Protein AF-A0A959I9L7-F1 (afdb_monomer_lite)

pLDDT: mean 71.43, std 15.75, range [35.56, 90.69]

Sequence (89 aa):
KVLGASVFQITAMLSREFLKLVLLSLFIALPLGWYLMDRWLEDFAYRVNVPWWAFVLAGSLALTLAIFTVSFQSIKAALTDPVKSLKRE

Foldseek 3Di:
DVDPQPLVNVLVVVLVVLVVVLVVCLVVCLVVVVVVLVVVQVPDPDRDDDDPVVSVVVSVVSVVVSVVVSVVVSVVVSVPDPPPVVPDD

Structure (mmCIF, N/CA/C/O backbone):
data_AF-A0A959I9L7-F1
#
_entry.id   AF-A0A959I9L7-F1
#
loop_
_atom_site.group_PDB
_atom_site.id
_atom_site.type_symbol
_atom_site.label_atom_id
_atom_site.label_alt_id
_atom_site.label_comp_id
_atom_site.label_asym_id
_atom_site.label_entity_id
_atom_site.label_seq_id
_atom_site.pdbx_PDB_ins_code
_atom_site.Cartn_x
_atom_site.Cartn_y
_atom_site.Cartn_z
_atom_site.occupancy
_atom_site.B_iso_or_equiv
_atom_site.auth_seq_id
_atom_site.auth_comp_id
_atom_site.auth_asym_id
_atom_site.auth_atom_id
_atom_site.pdbx_PDB_model_num
ATOM 1 N N . LYS A 1 1 ? -23.568 8.033 28.704 1.00 47.66 1 LYS A N 1
ATOM 2 C CA . LYS A 1 1 ? -23.549 9.516 28.641 1.00 47.66 1 LYS A CA 1
ATOM 3 C C . LYS A 1 1 ? -22.740 10.067 29.818 1.00 47.66 1 LYS A C 1
ATOM 5 O O . LYS A 1 1 ? -23.333 10.384 30.835 1.00 47.66 1 LYS A O 1
ATOM 10 N N . VAL A 1 2 ? -21.418 10.194 29.670 1.00 35.56 2 VAL A N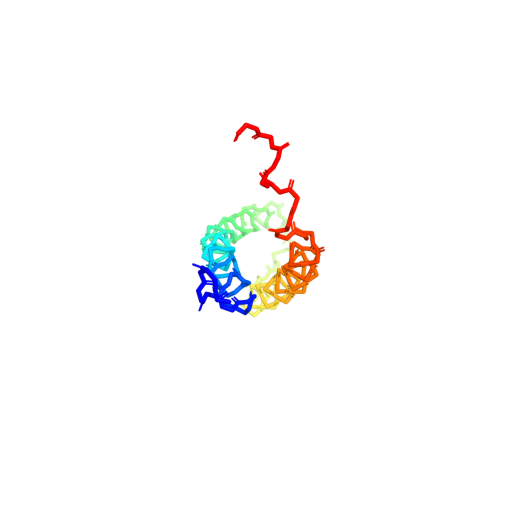 1
ATOM 11 C CA . VAL A 1 2 ? -20.696 11.334 30.285 1.00 35.56 2 VAL A CA 1
ATOM 12 C C . VAL A 1 2 ? -19.778 12.015 29.262 1.00 35.56 2 VAL A C 1
ATOM 14 O O . VAL A 1 2 ? -19.579 13.213 29.341 1.00 35.56 2 VAL A O 1
ATOM 17 N N . LEU A 1 3 ? -19.412 11.338 28.171 1.00 38.09 3 LEU A N 1
ATOM 18 C CA . LEU A 1 3 ? -19.161 11.982 26.880 1.00 38.09 3 LEU A CA 1
ATOM 19 C C . LEU A 1 3 ? -19.920 11.168 25.837 1.00 38.09 3 LEU A C 1
ATOM 21 O O . LEU A 1 3 ? -19.662 9.983 25.656 1.00 38.09 3 LEU A O 1
ATOM 25 N N . GLY A 1 4 ? -20.962 11.747 25.249 1.00 47.53 4 GLY A N 1
ATOM 26 C CA . GLY A 1 4 ? -21.864 11.081 24.305 1.00 47.53 4 GLY A CA 1
ATOM 27 C C . GLY A 1 4 ? -21.240 10.801 22.939 1.00 47.53 4 GLY A C 1
ATOM 28 O O . GLY A 1 4 ? -21.938 10.941 21.943 1.00 47.53 4 GLY A O 1
ATOM 29 N N . ALA A 1 5 ? -19.957 10.443 22.887 1.00 53.97 5 ALA A N 1
ATOM 30 C CA . ALA A 1 5 ? -19.319 9.981 21.670 1.00 53.97 5 ALA A CA 1
ATOM 31 C C . ALA A 1 5 ? -19.476 8.460 21.585 1.00 53.97 5 ALA A C 1
ATOM 33 O O . ALA A 1 5 ? -19.059 7.733 22.487 1.00 53.97 5 ALA A O 1
ATOM 34 N N . SER A 1 6 ? -20.141 7.968 20.542 1.00 61.62 6 SER A N 1
ATOM 35 C CA . SER A 1 6 ? -20.284 6.527 20.333 1.00 61.62 6 SER A CA 1
ATOM 36 C C . SER A 1 6 ? -18.905 5.899 20.092 1.00 61.62 6 SER A C 1
ATOM 38 O O . SER A 1 6 ? -18.021 6.538 19.525 1.00 61.62 6 SER A O 1
ATOM 40 N N . VAL A 1 7 ? -18.715 4.628 20.465 1.00 62.84 7 VAL A N 1
ATOM 41 C CA . VAL A 1 7 ? -17.514 3.846 20.090 1.00 62.84 7 VAL A CA 1
ATOM 42 C C . VAL A 1 7 ? -17.236 3.988 18.585 1.00 62.84 7 VAL A C 1
ATOM 44 O O . VAL A 1 7 ? -16.099 4.167 18.170 1.00 62.84 7 VAL A O 1
ATOM 47 N N . PHE A 1 8 ? -18.304 4.066 17.786 1.00 61.06 8 PHE A N 1
ATOM 48 C CA . PHE A 1 8 ? -18.265 4.334 16.353 1.00 61.06 8 PHE A CA 1
ATOM 49 C C . PHE A 1 8 ? -17.591 5.667 15.976 1.00 61.06 8 PHE A C 1
ATOM 51 O O . PHE A 1 8 ? -16.860 5.709 14.994 1.00 61.06 8 PHE A O 1
ATOM 58 N N . GLN A 1 9 ? -17.778 6.750 16.740 1.00 63.12 9 GLN A N 1
ATOM 59 C CA . GLN A 1 9 ? -17.095 8.030 16.495 1.00 63.12 9 GLN A CA 1
ATOM 60 C C . GLN A 1 9 ? -15.594 7.962 16.787 1.00 63.12 9 GLN A C 1
ATOM 62 O O . GLN A 1 9 ? -14.813 8.528 16.024 1.00 63.12 9 GLN A O 1
ATOM 67 N N . ILE A 1 10 ? -15.183 7.250 17.841 1.00 67.25 10 ILE A N 1
ATOM 68 C CA . ILE A 1 10 ? -13.761 7.069 18.178 1.00 67.25 10 ILE A CA 1
ATOM 69 C C . ILE A 1 10 ? -13.079 6.227 17.092 1.00 67.25 10 ILE A C 1
ATOM 71 O O . ILE A 1 10 ? -12.042 6.617 16.554 1.00 67.25 10 ILE A O 1
ATOM 75 N N . THR A 1 11 ? -13.706 5.117 16.695 1.00 65.50 11 THR A N 1
ATOM 76 C CA . THR A 1 11 ? -13.227 4.256 15.607 1.00 65.50 11 THR A CA 1
ATOM 77 C C . THR A 1 11 ? -13.183 5.001 14.267 1.00 65.50 11 THR A C 1
ATOM 79 O O . THR A 1 11 ? -12.211 4.873 13.523 1.00 65.50 11 THR A O 1
ATOM 82 N N . ALA A 1 12 ? -14.188 5.829 13.964 1.00 68.06 12 ALA A N 1
ATOM 83 C CA . ALA A 1 12 ? -14.224 6.621 12.736 1.00 68.06 12 ALA A CA 1
ATOM 84 C C . ALA A 1 12 ? -13.140 7.710 12.703 1.00 68.06 12 ALA A C 1
ATOM 86 O O . ALA A 1 12 ? -12.512 7.896 11.661 1.00 68.06 12 ALA A O 1
ATOM 87 N N . MET A 1 13 ? -12.885 8.410 13.816 1.00 70.12 13 MET A N 1
ATOM 88 C CA . MET A 1 13 ? -11.795 9.392 13.896 1.00 70.12 13 MET A CA 1
ATOM 89 C C . MET A 1 13 ? -10.429 8.734 13.680 1.00 70.12 13 MET A C 1
ATOM 91 O O . MET A 1 13 ? -9.685 9.173 12.802 1.00 70.12 13 MET A O 1
ATOM 95 N N . LEU A 1 14 ? -10.146 7.640 14.394 1.00 71.31 14 LEU A N 1
ATOM 96 C CA . LEU A 1 14 ? -8.879 6.911 14.283 1.00 71.31 14 LEU A CA 1
ATOM 97 C C . LEU A 1 14 ? -8.664 6.348 12.869 1.00 71.31 14 LEU A C 1
ATOM 99 O O . LEU A 1 14 ? -7.587 6.483 12.287 1.00 71.31 14 LEU A O 1
ATOM 103 N N . SER A 1 15 ? -9.707 5.755 12.281 1.00 71.50 15 SER A N 1
ATOM 104 C CA . SER A 1 15 ? -9.658 5.240 10.911 1.00 71.50 15 SER A CA 1
ATOM 105 C C . SER A 1 15 ? -9.386 6.354 9.895 1.00 71.50 15 SER A C 1
ATOM 107 O O . SER A 1 15 ? -8.614 6.157 8.958 1.00 71.50 15 SER A O 1
ATOM 109 N N . ARG A 1 16 ? -9.951 7.552 10.100 1.00 71.69 16 ARG A N 1
ATOM 110 C CA . ARG A 1 16 ? -9.768 8.703 9.205 1.00 71.69 16 ARG A CA 1
ATOM 111 C C . ARG A 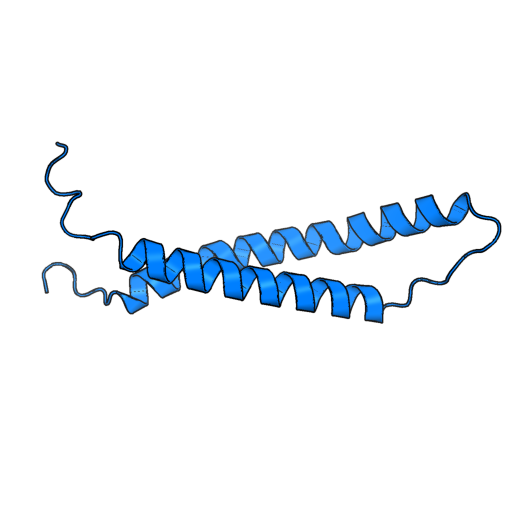1 16 ? -8.357 9.289 9.274 1.00 71.69 16 ARG A C 1
ATOM 113 O O . ARG A 1 16 ? -7.822 9.678 8.237 1.00 71.69 16 ARG A O 1
ATOM 120 N N . GLU A 1 17 ? -7.753 9.351 10.459 1.00 77.44 17 GLU A N 1
ATOM 121 C CA . GLU A 1 17 ? -6.350 9.761 10.621 1.00 77.44 17 GLU A CA 1
ATOM 122 C C . GLU A 1 17 ? -5.399 8.758 9.968 1.00 77.44 17 GLU A C 1
ATOM 124 O O . GLU A 1 17 ? -4.497 9.151 9.225 1.00 77.44 17 GLU A O 1
ATOM 129 N N . PHE A 1 18 ? -5.658 7.463 10.143 1.00 77.69 18 PHE A N 1
ATOM 130 C CA . PHE A 1 18 ? -4.851 6.425 9.515 1.00 77.69 18 PHE A CA 1
ATOM 131 C C . PHE A 1 18 ? -4.994 6.420 7.988 1.00 77.69 18 PHE A C 1
ATOM 133 O O . PHE A 1 18 ? -3.999 6.355 7.270 1.00 77.69 18 PHE A O 1
ATOM 140 N N . LEU A 1 19 ? -6.217 6.560 7.468 1.00 78.56 19 LEU A N 1
ATOM 141 C CA . LEU A 1 19 ? -6.471 6.665 6.027 1.00 78.56 19 LEU A CA 1
ATOM 142 C C . LEU A 1 19 ? -5.731 7.847 5.396 1.00 78.56 19 LEU A C 1
ATOM 144 O O . LEU A 1 19 ? -5.202 7.709 4.296 1.00 78.56 19 LEU A O 1
ATOM 148 N N . LYS A 1 20 ? -5.648 8.992 6.089 1.00 81.56 20 LYS A N 1
ATOM 149 C CA . LYS A 1 20 ? -4.848 10.133 5.619 1.00 81.56 20 LYS A CA 1
ATOM 150 C C . LYS A 1 20 ? -3.368 9.778 5.492 1.00 81.56 20 LYS A C 1
ATOM 152 O O . LYS A 1 20 ? -2.763 10.130 4.483 1.00 81.56 20 LYS A O 1
ATOM 157 N N . LEU A 1 21 ? -2.801 9.079 6.476 1.00 83.81 21 LEU A N 1
ATOM 158 C CA . LEU A 1 21 ? -1.405 8.636 6.422 1.00 83.81 21 LEU A CA 1
ATOM 159 C C . LEU A 1 21 ? -1.176 7.651 5.271 1.00 83.81 21 LEU A C 1
ATOM 161 O O . LEU A 1 21 ? -0.235 7.829 4.507 1.00 83.81 21 LEU A O 1
ATOM 165 N N . VAL A 1 22 ? -2.07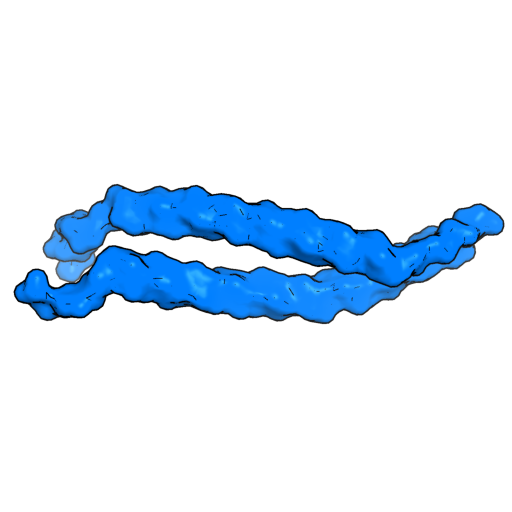1 6.677 5.084 1.00 82.25 22 VAL A N 1
ATOM 166 C CA . VAL A 1 22 ? -1.991 5.702 3.981 1.00 82.25 22 VAL A CA 1
ATOM 167 C C . VAL A 1 22 ? -2.052 6.393 2.620 1.00 82.25 22 VAL A C 1
ATOM 169 O O . VAL A 1 22 ? -1.241 6.091 1.749 1.00 82.25 22 VAL A O 1
ATOM 172 N N . LEU A 1 23 ? -2.973 7.343 2.437 1.00 83.12 23 LEU A N 1
ATOM 173 C CA . LEU A 1 23 ? -3.078 8.116 1.197 1.00 83.12 23 LEU A CA 1
ATOM 174 C C . LEU A 1 23 ? -1.813 8.933 0.927 1.00 83.12 23 LEU A C 1
ATOM 176 O O . LEU A 1 23 ? -1.328 8.946 -0.203 1.00 83.12 23 LEU A O 1
ATOM 180 N N . LEU A 1 24 ? -1.255 9.572 1.958 1.00 89.06 24 LEU A N 1
ATOM 181 C CA . LEU A 1 24 ? -0.007 10.321 1.839 1.00 89.06 24 LEU A CA 1
ATOM 182 C C . LEU A 1 24 ? 1.161 9.398 1.459 1.00 89.06 24 LEU A C 1
ATOM 184 O O . LEU A 1 24 ? 1.933 9.720 0.558 1.00 89.06 24 LEU A O 1
ATOM 188 N N . SER A 1 25 ? 1.257 8.225 2.089 1.00 86.50 25 SER A N 1
ATOM 189 C CA . SER A 1 25 ? 2.258 7.214 1.749 1.00 86.50 25 SER A CA 1
ATOM 190 C C . SER A 1 25 ? 2.096 6.701 0.319 1.00 86.50 25 SER A C 1
ATOM 192 O O . SER A 1 25 ? 3.097 6.605 -0.382 1.00 86.50 25 SER A O 1
ATOM 194 N N . LEU A 1 26 ? 0.872 6.428 -0.148 1.00 86.12 26 LEU A N 1
ATOM 195 C CA . LEU A 1 26 ? 0.614 6.033 -1.540 1.00 86.12 26 LEU A CA 1
ATOM 196 C C . LEU A 1 26 ? 1.054 7.119 -2.524 1.00 86.12 26 LEU A C 1
ATOM 198 O O . LEU A 1 26 ? 1.677 6.811 -3.538 1.00 86.12 26 LEU A O 1
ATOM 202 N N . PHE A 1 27 ? 0.767 8.383 -2.213 1.00 89.44 27 PHE A N 1
ATOM 203 C CA . PHE A 1 27 ? 1.124 9.506 -3.074 1.00 89.44 27 PHE A CA 1
ATOM 204 C C . PHE A 1 27 ? 2.640 9.658 -3.250 1.00 89.44 27 PHE A C 1
ATOM 206 O O . PHE A 1 27 ? 3.090 10.067 -4.313 1.00 89.44 27 PHE A O 1
ATOM 213 N N . ILE A 1 28 ? 3.427 9.297 -2.233 1.00 90.69 28 ILE A N 1
ATOM 214 C CA . ILE A 1 28 ? 4.896 9.305 -2.295 1.00 90.69 28 ILE A CA 1
ATOM 215 C C . ILE A 1 28 ? 5.425 8.002 -2.914 1.00 90.69 28 ILE A C 1
ATOM 217 O O . ILE A 1 28 ? 6.350 8.027 -3.724 1.00 90.69 28 ILE A O 1
ATOM 221 N N . ALA A 1 29 ? 4.831 6.859 -2.570 1.00 86.75 29 ALA A N 1
ATOM 222 C CA . ALA A 1 29 ? 5.275 5.544 -3.019 1.00 86.75 29 ALA A CA 1
ATOM 223 C C . ALA A 1 29 ? 5.061 5.319 -4.521 1.00 86.75 29 ALA A C 1
ATOM 225 O O . ALA A 1 29 ? 5.881 4.654 -5.144 1.00 86.75 29 ALA A O 1
ATOM 226 N N . LEU A 1 30 ? 4.001 5.876 -5.118 1.00 86.81 30 LEU A N 1
ATOM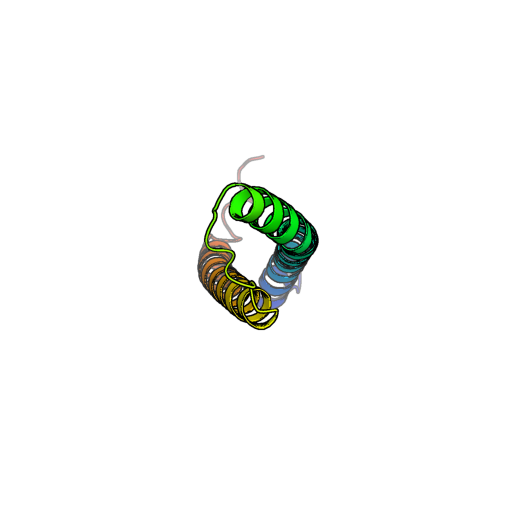 227 C CA . LEU A 1 30 ? 3.736 5.768 -6.557 1.00 86.81 30 LEU A CA 1
ATOM 228 C C . LEU A 1 30 ? 4.853 6.380 -7.429 1.00 86.81 30 LEU A C 1
ATOM 230 O O . LEU A 1 30 ? 5.435 5.641 -8.227 1.00 86.81 30 LEU A O 1
ATOM 234 N N . PRO A 1 31 ? 5.206 7.676 -7.296 1.00 89.06 31 PRO A N 1
ATOM 235 C CA . PRO A 1 31 ? 6.276 8.278 -8.089 1.00 89.06 31 PRO A CA 1
ATOM 236 C C . PRO A 1 31 ? 7.649 7.710 -7.727 1.00 89.06 31 PRO A C 1
ATOM 238 O O . PRO A 1 31 ? 8.470 7.500 -8.617 1.00 89.06 31 PRO A O 1
ATOM 241 N N . LEU A 1 32 ? 7.895 7.408 -6.446 1.00 89.69 32 LEU A N 1
ATOM 242 C CA . LEU A 1 32 ? 9.154 6.802 -6.012 1.00 89.69 32 LEU A CA 1
ATOM 243 C C . LEU A 1 32 ? 9.329 5.399 -6.605 1.00 89.69 32 LEU A C 1
ATOM 245 O O . LEU A 1 32 ? 10.398 5.073 -7.111 1.00 89.69 32 LEU A O 1
ATOM 249 N N . GLY A 1 33 ? 8.271 4.588 -6.564 1.00 86.69 33 GLY A N 1
ATOM 250 C CA . GLY A 1 33 ? 8.246 3.234 -7.101 1.00 86.69 33 GLY A CA 1
ATOM 251 C C . GLY A 1 33 ? 8.405 3.216 -8.615 1.00 86.69 33 GLY A C 1
ATOM 252 O O . GLY A 1 33 ? 9.173 2.403 -9.117 1.00 86.69 33 GLY A O 1
ATOM 253 N N . TRP A 1 34 ? 7.756 4.141 -9.334 1.00 84.75 34 TRP A N 1
ATOM 254 C CA . TRP A 1 34 ? 8.007 4.319 -10.766 1.00 84.75 34 TRP A CA 1
ATOM 255 C C . TRP A 1 34 ? 9.475 4.655 -11.003 1.00 84.75 34 TRP A C 1
ATOM 257 O O . TRP A 1 34 ? 10.142 3.924 -11.725 1.00 84.75 34 TRP A O 1
ATOM 267 N N . TYR A 1 35 ? 9.994 5.714 -10.379 1.00 86.69 35 TYR A N 1
ATOM 268 C CA . TYR A 1 35 ? 11.363 6.170 -10.616 1.00 86.69 35 TYR A CA 1
ATOM 269 C C . TYR A 1 35 ? 12.403 5.075 -10.340 1.00 86.69 35 TYR A C 1
ATOM 271 O O . TYR A 1 35 ? 13.314 4.878 -11.139 1.00 86.69 35 TYR A O 1
ATOM 279 N N . LEU A 1 36 ? 12.246 4.322 -9.244 1.00 87.50 36 LEU A N 1
ATOM 280 C CA . LEU A 1 36 ? 13.114 3.183 -8.943 1.00 87.50 36 LEU A CA 1
ATOM 281 C C . LEU A 1 36 ? 13.008 2.084 -10.001 1.00 87.50 36 LEU A C 1
ATOM 283 O O . LEU A 1 36 ? 14.031 1.547 -10.404 1.00 87.50 36 LEU A O 1
ATOM 287 N N . MET A 1 37 ? 11.792 1.743 -10.434 1.00 83.44 37 MET A N 1
ATOM 288 C CA . MET A 1 37 ? 11.566 0.684 -11.420 1.00 83.44 37 MET A CA 1
ATOM 289 C C . MET A 1 37 ? 12.121 1.062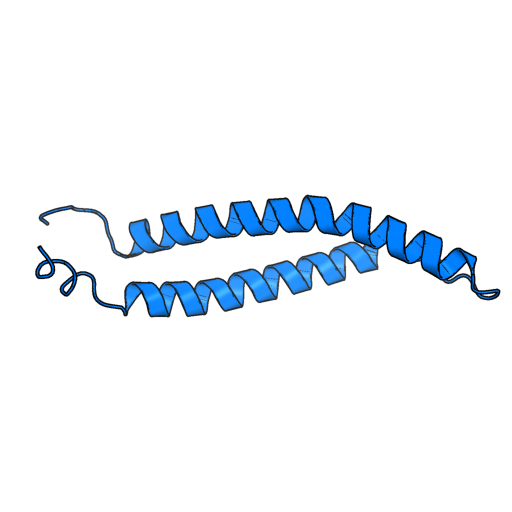 -12.795 1.00 83.44 37 MET A C 1
ATOM 291 O O . MET A 1 37 ? 12.714 0.224 -13.461 1.00 83.44 37 MET A O 1
ATOM 295 N N . ASP A 1 38 ? 11.952 2.320 -13.199 1.00 82.06 38 ASP A N 1
ATOM 296 C CA . ASP A 1 38 ? 12.456 2.861 -14.463 1.00 82.06 38 ASP A CA 1
ATOM 297 C C . ASP A 1 38 ? 13.986 2.803 -14.497 1.00 82.06 38 ASP A C 1
ATOM 299 O O . ASP A 1 38 ? 14.560 2.181 -15.388 1.00 82.06 38 ASP A O 1
ATOM 303 N N . ARG A 1 39 ? 14.639 3.304 -13.440 1.00 84.00 39 ARG A N 1
ATOM 304 C CA . ARG A 1 39 ? 16.093 3.189 -13.258 1.00 84.00 39 ARG A CA 1
ATOM 305 C C . ARG A 1 39 ? 16.567 1.744 -13.191 1.00 84.00 39 ARG A C 1
ATOM 307 O O . ARG A 1 39 ? 17.597 1.413 -13.760 1.00 84.00 39 ARG A O 1
ATOM 314 N N . TRP A 1 40 ? 15.826 0.880 -12.503 1.00 82.62 40 TRP A N 1
ATOM 315 C CA . TRP A 1 40 ? 16.188 -0.528 -12.383 1.00 82.62 40 TRP A CA 1
ATOM 316 C C . TRP A 1 40 ? 16.107 -1.245 -13.733 1.00 82.62 40 TRP A C 1
ATOM 318 O O . TRP A 1 40 ? 16.976 -2.053 -14.036 1.00 82.62 40 TRP A O 1
ATOM 328 N N . LEU A 1 41 ? 15.108 -0.928 -14.560 1.00 80.81 41 LEU A N 1
ATOM 329 C CA . LEU A 1 41 ? 14.925 -1.511 -15.890 1.00 80.81 41 LEU A CA 1
ATOM 330 C C . LEU A 1 41 ? 15.886 -0.943 -16.946 1.00 80.81 41 LEU A C 1
ATOM 332 O O . LEU A 1 41 ? 16.097 -1.607 -17.961 1.00 80.81 41 LEU A O 1
ATOM 336 N N . GLU A 1 42 ? 16.484 0.235 -16.731 1.00 78.62 42 GLU A N 1
ATOM 337 C CA . GLU A 1 42 ? 17.514 0.794 -17.625 1.00 78.62 42 GLU A CA 1
ATOM 338 C C . GLU A 1 42 ? 18.758 -0.104 -17.726 1.00 78.62 42 GLU A C 1
ATOM 340 O O . GLU A 1 42 ? 19.318 -0.231 -18.819 1.00 78.62 42 GLU A O 1
ATOM 345 N N . ASP A 1 43 ? 19.139 -0.768 -16.630 1.00 77.12 43 ASP A N 1
ATOM 346 C CA . ASP A 1 43 ? 20.299 -1.670 -16.560 1.00 77.12 43 ASP A CA 1
ATOM 347 C C . ASP A 1 43 ? 20.047 -3.051 -17.201 1.00 77.12 43 ASP A C 1
ATOM 349 O O . ASP A 1 43 ? 20.983 -3.833 -17.397 1.00 77.12 43 ASP A O 1
ATOM 353 N N . PHE A 1 44 ? 18.801 -3.373 -17.576 1.00 78.00 44 PHE A N 1
ATOM 354 C CA . PHE A 1 44 ? 18.460 -4.637 -18.234 1.00 78.00 44 PHE A CA 1
ATOM 355 C C . PHE A 1 44 ? 18.289 -4.461 -19.746 1.00 78.00 44 PHE A C 1
ATOM 357 O O . PHE A 1 44 ? 17.509 -3.645 -20.234 1.00 78.00 44 PHE A O 1
ATOM 364 N N . ALA A 1 45 ? 18.962 -5.321 -20.518 1.00 65.56 45 ALA A N 1
ATOM 365 C CA . ALA A 1 45 ? 18.809 -5.380 -21.975 1.00 65.56 45 ALA A CA 1
ATOM 366 C C . ALA A 1 45 ? 17.371 -5.746 -22.417 1.00 65.56 45 ALA A C 1
ATOM 368 O O . ALA A 1 45 ? 16.955 -5.389 -23.518 1.00 65.56 45 ALA A O 1
ATOM 369 N N . TYR A 1 46 ? 16.600 -6.418 -21.552 1.00 61.28 46 TYR A N 1
ATOM 370 C CA . TYR A 1 46 ? 15.168 -6.679 -21.724 1.00 61.28 46 TYR A CA 1
ATOM 371 C C . TYR A 1 46 ? 14.345 -5.702 -20.878 1.00 61.28 46 TYR A C 1
ATOM 373 O O . TYR A 1 46 ? 14.082 -5.939 -19.700 1.00 61.28 46 TYR A O 1
ATOM 381 N N . ARG A 1 47 ? 13.915 -4.602 -21.498 1.00 66.44 47 ARG A N 1
ATOM 382 C CA .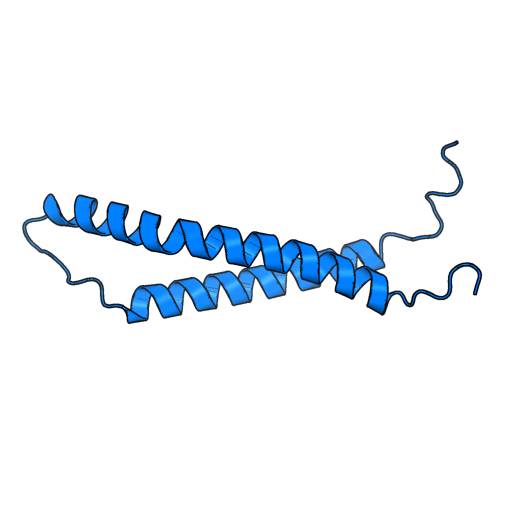 ARG A 1 47 ? 13.048 -3.604 -20.862 1.00 66.44 47 ARG A CA 1
ATOM 383 C C . ARG A 1 47 ? 11.600 -4.075 -20.931 1.00 66.44 47 ARG A C 1
ATOM 385 O O . ARG A 1 47 ? 11.012 -4.126 -22.010 1.00 66.44 47 ARG A O 1
ATOM 392 N N . VAL A 1 48 ? 11.011 -4.409 -19.788 1.00 72.44 48 VAL A N 1
ATOM 393 C CA . VAL A 1 48 ? 9.562 -4.614 -19.689 1.00 72.44 48 VAL A CA 1
ATOM 394 C C . VAL A 1 48 ? 8.916 -3.250 -19.490 1.00 72.44 48 VAL A C 1
ATOM 396 O O . VAL A 1 48 ? 9.228 -2.550 -18.534 1.00 72.44 48 VAL A O 1
ATOM 399 N N . ASN A 1 49 ? 8.016 -2.856 -20.388 1.00 72.69 49 ASN A N 1
ATOM 400 C CA . ASN A 1 49 ? 7.234 -1.640 -20.192 1.00 72.69 49 ASN A CA 1
ATOM 401 C C . ASN A 1 49 ? 6.270 -1.880 -19.024 1.00 72.69 49 ASN A C 1
ATOM 403 O O . ASN A 1 49 ? 5.383 -2.727 -19.136 1.00 72.69 49 ASN A O 1
ATOM 407 N N . VAL A 1 50 ? 6.488 -1.201 -17.895 1.00 76.62 50 VAL A N 1
ATOM 408 C CA . VAL A 1 50 ? 5.649 -1.341 -16.700 1.00 76.62 50 VAL A CA 1
ATOM 409 C C . VAL A 1 50 ? 4.295 -0.724 -17.020 1.00 76.62 50 VAL A C 1
ATOM 411 O O . VAL A 1 50 ? 4.184 0.499 -17.136 1.00 76.62 50 VAL A O 1
ATOM 414 N N . PRO A 1 51 ? 3.240 -1.535 -17.178 1.00 82.62 51 PRO A N 1
ATOM 415 C CA . PRO A 1 51 ? 1.966 -0.986 -17.569 1.00 82.62 51 PRO A CA 1
ATOM 416 C C . PRO A 1 51 ? 1.362 -0.231 -16.383 1.00 82.62 51 PRO A C 1
ATOM 418 O O . PRO A 1 51 ? 1.431 -0.680 -15.238 1.00 82.62 51 PRO A O 1
ATOM 421 N N . TRP A 1 52 ? 0.715 0.903 -16.655 1.00 80.69 52 TRP A N 1
ATOM 422 C CA . TRP A 1 52 ? 0.129 1.761 -15.617 1.00 80.69 52 TRP A CA 1
ATOM 423 C C . TRP A 1 52 ? -0.840 1.010 -14.681 1.00 80.69 52 TRP A C 1
ATOM 425 O O . TRP A 1 52 ? -0.947 1.336 -13.498 1.00 80.69 52 TRP A O 1
ATOM 435 N N . TRP A 1 53 ? -1.501 -0.045 -15.181 1.00 84.12 53 TRP A N 1
ATOM 436 C CA . TRP A 1 53 ? -2.399 -0.885 -14.389 1.00 84.12 53 TRP A CA 1
ATOM 437 C C . TRP A 1 53 ? -1.686 -1.602 -13.239 1.00 84.12 53 TRP A C 1
ATOM 439 O O . TRP A 1 53 ? -2.325 -1.863 -12.223 1.00 84.12 53 TRP A O 1
ATOM 449 N N . ALA A 1 54 ? -0.384 -1.887 -13.349 1.00 85.50 54 ALA A N 1
ATOM 450 C CA . ALA A 1 54 ? 0.381 -2.539 -12.288 1.00 85.50 54 ALA A CA 1
ATOM 451 C C . ALA A 1 54 ? 0.418 -1.674 -11.019 1.00 85.50 54 ALA A C 1
ATOM 453 O O . ALA A 1 54 ? 0.244 -2.187 -9.915 1.00 85.50 54 ALA A O 1
ATOM 454 N N . PHE A 1 55 ? 0.542 -0.353 -11.177 1.00 83.69 55 PHE A N 1
ATOM 455 C CA . PHE A 1 55 ? 0.474 0.597 -10.066 1.00 83.69 55 PHE A CA 1
ATOM 456 C C . PHE A 1 55 ? -0.926 0.674 -9.457 1.00 83.69 55 PHE A C 1
ATOM 458 O O . PHE A 1 55 ? -1.059 0.748 -8.237 1.00 83.69 55 PHE A O 1
ATOM 465 N N . VAL A 1 56 ? -1.975 0.607 -10.283 1.00 86.44 56 VAL A N 1
ATOM 466 C CA . VAL A 1 56 ? -3.368 0.566 -9.804 1.00 86.44 56 VAL A CA 1
ATOM 467 C C . VAL A 1 56 ? -3.628 -0.712 -9.010 1.00 86.44 56 VAL A C 1
ATOM 469 O O . VAL A 1 56 ? -4.196 -0.653 -7.920 1.00 86.44 56 VAL A O 1
ATOM 472 N N . LEU A 1 57 ? -3.171 -1.863 -9.509 1.00 89.69 57 LEU A N 1
ATOM 473 C CA . LEU A 1 57 ? -3.323 -3.148 -8.831 1.00 89.69 57 LEU A CA 1
ATOM 474 C C . LEU A 1 57 ? -2.540 -3.173 -7.514 1.00 89.69 57 LEU A C 1
ATOM 476 O O . LEU A 1 57 ? -3.128 -3.471 -6.475 1.00 89.69 57 LEU A O 1
ATOM 480 N N . ALA A 1 58 ? -1.270 -2.765 -7.522 1.00 86.44 58 ALA A N 1
ATOM 481 C CA . ALA A 1 58 ? -0.456 -2.653 -6.313 1.00 86.44 58 ALA A CA 1
ATOM 482 C C . ALA A 1 58 ? -1.065 -1.673 -5.294 1.00 86.44 58 ALA A C 1
ATOM 484 O O . ALA A 1 58 ? -1.164 -1.994 -4.109 1.00 86.44 58 ALA A O 1
ATOM 485 N N . GLY A 1 59 ? -1.541 -0.513 -5.755 1.00 85.88 59 GLY A N 1
ATOM 486 C CA . GLY A 1 59 ? -2.224 0.479 -4.928 1.00 85.88 59 GLY A CA 1
ATOM 487 C C . GLY A 1 59 ? -3.518 -0.059 -4.315 1.00 85.88 59 GLY A C 1
ATOM 488 O O . GLY A 1 59 ? -3.737 0.110 -3.118 1.00 85.88 59 GLY A O 1
ATOM 489 N N . SER A 1 60 ? -4.346 -0.764 -5.093 1.00 87.19 60 SER A N 1
ATOM 490 C CA . SER A 1 60 ? -5.584 -1.388 -4.603 1.00 87.19 60 SER A CA 1
ATOM 491 C C . SER A 1 60 ? -5.325 -2.493 -3.574 1.00 87.19 60 SER A C 1
ATOM 493 O O . SER A 1 60 ? -6.031 -2.573 -2.568 1.00 87.19 60 SER A O 1
ATOM 495 N N . LEU A 1 61 ? -4.279 -3.299 -3.777 1.00 90.00 61 LEU A N 1
ATOM 496 C CA . LEU A 1 61 ? -3.838 -4.326 -2.835 1.00 90.00 61 LEU A CA 1
ATOM 497 C C . LEU A 1 61 ? -3.359 -3.691 -1.533 1.00 90.00 61 LEU A C 1
ATOM 499 O O . LEU A 1 61 ? -3.814 -4.082 -0.461 1.00 90.00 61 LEU A O 1
ATOM 503 N N . ALA A 1 62 ? -2.508 -2.668 -1.622 1.00 84.88 62 ALA A N 1
ATOM 504 C CA . ALA A 1 62 ? -2.036 -1.921 -0.463 1.00 84.88 62 ALA A CA 1
ATOM 505 C C . ALA A 1 62 ? -3.198 -1.278 0.308 1.00 84.88 62 ALA A C 1
ATOM 507 O O . ALA A 1 62 ? -3.242 -1.370 1.533 1.00 84.88 62 ALA A O 1
ATOM 508 N N . LEU A 1 63 ? -4.172 -0.687 -0.393 1.00 82.81 63 LEU A N 1
ATOM 509 C CA . LEU A 1 63 ? -5.356 -0.094 0.229 1.00 82.81 63 LEU A CA 1
ATOM 510 C C . LEU A 1 63 ? -6.216 -1.154 0.926 1.00 82.81 63 LEU A C 1
ATOM 512 O O . LEU A 1 63 ? -6.647 -0.952 2.058 1.00 82.81 63 LEU A O 1
ATOM 516 N N . THR A 1 64 ? -6.428 -2.298 0.274 1.00 86.75 64 THR A N 1
ATOM 517 C CA . THR A 1 64 ? -7.187 -3.424 0.834 1.00 86.75 64 THR A CA 1
ATOM 518 C C . THR A 1 64 ? -6.510 -3.953 2.093 1.00 86.75 64 THR A C 1
ATOM 520 O O . THR A 1 64 ? -7.166 -4.097 3.122 1.00 86.75 64 THR A O 1
ATOM 523 N N . LEU A 1 65 ? -5.192 -4.171 2.052 1.00 85.69 65 LEU A N 1
ATOM 524 C CA . LEU A 1 65 ? -4.408 -4.603 3.209 1.00 85.69 65 LEU A CA 1
ATOM 525 C C . LEU A 1 65 ? -4.421 -3.564 4.329 1.00 85.69 65 LEU A C 1
ATOM 527 O O . LEU A 1 65 ? -4.559 -3.932 5.494 1.00 85.69 65 LEU A O 1
ATOM 531 N N . ALA A 1 66 ? -4.314 -2.277 3.998 1.00 79.56 66 ALA A N 1
ATOM 532 C CA . ALA A 1 66 ? -4.376 -1.200 4.974 1.00 79.56 66 ALA A CA 1
ATOM 533 C C . ALA A 1 66 ? -5.746 -1.151 5.654 1.00 79.56 66 ALA A C 1
ATOM 535 O O . ALA A 1 66 ? -5.809 -1.126 6.878 1.00 79.56 66 ALA A O 1
ATOM 536 N N . ILE A 1 67 ? -6.839 -1.211 4.890 1.00 73.50 67 ILE A N 1
ATOM 537 C CA . ILE A 1 67 ? -8.200 -1.249 5.438 1.00 73.50 67 ILE A CA 1
ATOM 538 C C . ILE A 1 67 ? -8.373 -2.484 6.315 1.00 73.50 67 ILE A C 1
ATOM 540 O O . ILE A 1 67 ? -8.826 -2.352 7.444 1.00 73.50 67 ILE A O 1
ATOM 544 N N . PHE A 1 68 ? -7.959 -3.662 5.848 1.00 80.81 68 PHE A N 1
ATOM 545 C CA . PHE A 1 68 ? -8.078 -4.896 6.618 1.00 80.81 68 PHE A CA 1
ATOM 546 C C . PHE A 1 68 ? -7.292 -4.804 7.933 1.00 80.81 68 PHE A C 1
ATOM 548 O O . PHE A 1 68 ? -7.847 -5.005 9.011 1.00 80.81 68 PHE A O 1
ATOM 555 N N . THR A 1 69 ? -6.027 -4.387 7.870 1.00 80.06 69 THR A N 1
ATOM 556 C CA . THR A 1 69 ? -5.162 -4.212 9.048 1.00 80.06 69 THR A CA 1
ATOM 557 C C . THR A 1 69 ? -5.747 -3.193 10.021 1.00 80.06 69 THR A C 1
ATOM 559 O O . THR A 1 69 ? -5.815 -3.454 11.220 1.00 80.06 69 THR A O 1
ATOM 562 N N . VAL A 1 70 ? -6.224 -2.051 9.521 1.00 71.25 70 VAL A N 1
ATOM 563 C CA . VAL A 1 70 ? -6.841 -1.006 10.345 1.00 71.25 70 VAL A CA 1
ATOM 564 C C . VAL A 1 70 ? -8.146 -1.482 10.936 1.00 71.25 70 VAL A C 1
ATOM 566 O O . VAL A 1 70 ? -8.369 -1.212 12.103 1.00 71.25 70 VAL A O 1
ATOM 569 N N . SER A 1 71 ? -8.993 -2.202 10.203 1.00 67.94 71 SER A N 1
ATOM 570 C CA . SER A 1 71 ? -10.226 -2.777 10.741 1.00 67.94 71 SER A CA 1
ATOM 571 C C . SER A 1 71 ? -9.920 -3.702 11.916 1.00 67.94 71 SER A C 1
ATOM 573 O O . SER A 1 71 ? -10.518 -3.543 12.978 1.00 67.94 71 SER A O 1
ATOM 575 N N . PHE A 1 72 ? -8.925 -4.583 11.785 1.00 66.25 72 PHE A N 1
ATOM 576 C CA . PHE A 1 72 ? -8.474 -5.432 12.890 1.00 66.25 72 PHE A CA 1
ATOM 577 C C . PHE A 1 72 ? -7.891 -4.616 14.055 1.00 66.25 72 PHE A C 1
ATOM 579 O O . PHE A 1 72 ? -8.248 -4.853 15.211 1.00 66.25 72 PHE A O 1
ATOM 586 N N . GLN A 1 73 ? -7.048 -3.620 13.772 1.00 61.97 73 GLN A N 1
ATOM 587 C CA . GLN A 1 73 ? -6.426 -2.771 14.791 1.00 61.97 73 GLN A CA 1
ATOM 588 C C . GLN A 1 73 ? -7.451 -1.873 15.505 1.00 61.97 73 GLN A C 1
ATOM 590 O O . GLN A 1 73 ? -7.359 -1.696 16.714 1.00 61.97 73 GLN A O 1
ATOM 595 N N . SER A 1 74 ? -8.448 -1.343 14.791 1.00 60.31 74 SER A N 1
ATOM 596 C CA . SER A 1 74 ? -9.528 -0.501 15.321 1.00 60.31 74 SER A CA 1
ATOM 597 C C . SER A 1 74 ? -10.495 -1.306 16.174 1.00 60.31 74 SER A C 1
ATOM 599 O O . SER A 1 74 ? -10.886 -0.836 17.236 1.00 60.31 74 SER A O 1
ATOM 601 N N . ILE A 1 75 ? -10.846 -2.527 15.754 1.00 61.06 75 ILE A N 1
ATOM 602 C CA . ILE A 1 75 ? -11.654 -3.440 16.572 1.00 61.06 75 ILE A CA 1
ATOM 603 C C . ILE A 1 75 ? -10.890 -3.784 17.853 1.00 61.06 75 ILE A C 1
ATOM 605 O O . ILE A 1 75 ? -11.446 -3.698 18.945 1.00 61.06 75 ILE A O 1
ATOM 609 N N . LYS A 1 76 ? -9.592 -4.092 17.750 1.00 55.00 76 LYS A N 1
ATOM 610 C CA . LYS A 1 76 ? -8.752 -4.379 18.918 1.00 55.00 76 LYS A CA 1
ATOM 611 C C . LYS A 1 76 ? -8.570 -3.156 19.829 1.00 55.00 76 LYS A C 1
ATOM 613 O O . LYS A 1 76 ? -8.619 -3.310 21.043 1.00 55.00 76 LYS A O 1
ATOM 618 N N . ALA A 1 77 ? -8.415 -1.953 19.277 1.00 54.69 77 ALA A N 1
ATOM 619 C CA . ALA A 1 77 ? -8.325 -0.702 20.034 1.00 54.69 77 ALA A CA 1
ATOM 620 C C . ALA A 1 77 ? -9.658 -0.341 20.710 1.00 54.69 77 ALA A C 1
ATOM 622 O O . ALA A 1 77 ? -9.657 0.085 21.857 1.00 54.69 77 ALA A O 1
ATOM 623 N N . ALA A 1 78 ? -10.791 -0.584 20.045 1.00 53.25 78 ALA A N 1
ATOM 624 C CA . ALA A 1 78 ? -12.124 -0.392 20.617 1.00 53.25 78 ALA A CA 1
ATOM 625 C C . ALA A 1 78 ? -12.445 -1.412 21.726 1.00 53.25 78 ALA A C 1
ATOM 627 O O . ALA A 1 78 ? -13.149 -1.080 22.677 1.00 53.25 78 ALA A O 1
ATOM 628 N N . LEU A 1 79 ? -11.914 -2.636 21.619 1.00 50.28 79 LEU A N 1
ATOM 629 C CA . LEU A 1 79 ? -11.986 -3.674 22.656 1.00 50.28 79 LEU A CA 1
ATOM 630 C C . LEU A 1 79 ? -10.959 -3.470 23.776 1.00 50.28 79 LEU A C 1
ATOM 632 O O . LEU A 1 79 ? -11.147 -3.997 24.870 1.00 50.28 79 LEU A O 1
ATOM 636 N N . THR A 1 80 ? -9.904 -2.683 23.543 1.00 46.72 80 THR A N 1
ATOM 637 C CA . THR A 1 80 ? -8.975 -2.231 24.589 1.00 46.72 80 THR A CA 1
ATOM 638 C C . THR A 1 80 ? -9.597 -1.047 25.337 1.00 46.72 80 THR A C 1
ATOM 640 O O . THR A 1 80 ? -9.125 0.080 25.307 1.00 46.72 80 THR A O 1
ATOM 643 N N . ASP A 1 81 ? -10.724 -1.356 25.970 1.00 43.72 81 ASP A N 1
ATOM 644 C CA . ASP A 1 81 ? -11.172 -0.889 27.276 1.00 43.72 81 ASP A CA 1
ATOM 645 C C . ASP A 1 81 ? -11.042 0.625 27.579 1.00 43.72 81 ASP A C 1
ATOM 647 O O . ASP A 1 81 ? -10.074 1.067 28.209 1.00 43.72 81 ASP A O 1
ATOM 651 N N . PRO A 1 82 ? -12.066 1.441 27.253 1.00 46.12 82 PRO A N 1
ATOM 652 C CA . PRO A 1 82 ? -12.138 2.842 27.673 1.00 46.12 82 PRO A CA 1
ATOM 653 C C . PRO A 1 82 ? -12.403 3.021 29.185 1.00 46.12 82 PRO A C 1
ATOM 655 O O . PRO A 1 82 ? -12.650 4.139 29.627 1.00 46.12 82 PRO A O 1
ATOM 658 N N . VAL A 1 83 ? -12.358 1.960 30.003 1.00 45.38 83 VAL A N 1
ATOM 659 C CA . VAL A 1 83 ? -12.629 2.038 31.454 1.00 45.38 83 VAL A CA 1
ATOM 660 C C . VAL A 1 83 ? -11.357 1.920 32.313 1.00 45.38 83 VAL A C 1
ATOM 662 O O . VAL A 1 83 ? -11.409 2.170 33.516 1.00 45.38 83 VAL A O 1
ATOM 665 N N . LYS A 1 84 ? -10.180 1.620 31.738 1.00 45.03 84 LYS A N 1
ATOM 666 C CA . LYS A 1 84 ? -8.940 1.427 32.526 1.00 45.03 84 LYS A CA 1
ATOM 667 C C . LYS A 1 84 ? -7.931 2.577 32.536 1.00 45.03 84 LYS A C 1
ATOM 669 O O . LYS A 1 84 ? -6.973 2.496 33.302 1.00 45.03 84 LYS A O 1
ATOM 674 N N . SER A 1 85 ? -8.135 3.662 31.787 1.00 39.44 85 SER A N 1
ATOM 675 C CA . SER A 1 85 ? -7.252 4.837 31.901 1.00 39.44 85 SER A CA 1
ATOM 676 C C . SER A 1 85 ? -7.646 5.802 33.023 1.00 39.44 85 SER A C 1
ATOM 678 O O . SER A 1 85 ? -6.873 6.697 33.332 1.00 39.44 85 SER A O 1
ATOM 680 N N . LEU A 1 86 ? -8.788 5.605 33.696 1.00 43.84 86 LEU A N 1
ATOM 681 C CA . LEU A 1 86 ? -9.233 6.480 34.793 1.00 43.84 86 LEU A CA 1
ATOM 682 C C . LEU A 1 86 ? -8.514 6.221 36.133 1.00 43.84 86 LEU A C 1
ATOM 684 O O . LEU A 1 86 ? -8.987 6.642 37.185 1.00 43.84 86 LEU A O 1
ATOM 688 N N . LYS A 1 87 ? -7.403 5.474 36.124 1.00 42.47 87 LYS A N 1
ATOM 689 C CA . LYS A 1 87 ? -6.647 5.158 37.343 1.00 42.47 87 LYS A CA 1
ATOM 690 C C . LYS A 1 87 ? -5.141 5.046 37.119 1.00 42.47 87 LYS A C 1
ATOM 692 O O . LYS A 1 87 ? -4.496 4.149 37.660 1.00 42.47 87 LYS A O 1
ATOM 697 N N . ARG A 1 88 ? -4.578 5.954 36.325 1.00 45.41 88 ARG A N 1
ATOM 698 C CA . ARG A 1 88 ? -3.154 6.297 36.400 1.00 45.41 88 ARG A CA 1
ATOM 699 C C . ARG A 1 88 ? -3.046 7.817 36.310 1.00 45.41 88 ARG A C 1
ATOM 701 O O . ARG A 1 88 ? -2.959 8.353 35.216 1.00 45.41 88 ARG A O 1
ATOM 708 N N . GLU A 1 89 ? -3.097 8.386 37.517 1.00 37.97 89 GLU A N 1
ATOM 709 C CA . GLU A 1 89 ? -3.102 9.803 37.924 1.00 37.97 89 GLU A CA 1
ATOM 710 C C . GLU A 1 89 ? -4.368 10.614 37.641 1.00 37.97 89 GLU A C 1
ATOM 712 O O . GLU A 1 89 ? -4.763 10.778 36.468 1.00 37.97 89 GLU A O 1
#

Radius of gyration: 20.08 Å; chains: 1; bounding box: 44×19×60 Å

Secondary structure (DSSP, 8-state):
--S---HHHHHHHHHHHHHHHHHHHHHHHHHHHHHHHHHHHHT-SS-----HHHHHHHHHHHHHHHHHHHHHHHHHHHHS-TTSSTT--